Protein AF-A0A960TM93-F1 (afdb_monomer_lite)

pLDDT: mean 87.8, std 10.76, range [59.66, 98.06]

Radius of gyration: 20.16 Å; chains: 1; bounding box: 47×33×45 Å

Sequence (131 aa):
SKAITDYEENDSLRCAVLFAHGKHFTVGLQLDEVREWILQNNKIEYPEGQIDPFKADHLLDRSIQIAKTISENAPLGIRATLENAYTYLEKGESVASQTIQERVIQLMRSEDGSEGTKSFLEKRKANFQGK

Foldseek 3Di:
DVVVVVQVPDLLHQFDDQADPDQDGDPPPDPPVCVVVCVVVVDDDDPPPDDDPRPDDCPVVVSVVVRVVRSLAASLVVVLVVVLVVCCVPPNDVRSVVVSVVSVVVCCVDPQVVQVVVCVVVVHRGDHSND

Secondary structure (DSSP, 8-state):
-HHHHHHHT-TT--------SSS-S---S-SHHHHHHHHHHSS----TT---TTT-TTHHHHHHHHHHHHHTS-HHHHHHHHHHHHHHHHH-HHHHHHHHHHHHHHHHTSHHHHHHHHHHHTTS-------

Structure (mmCIF, N/CA/C/O backbone):
data_AF-A0A960TM93-F1
#
_entry.id   AF-A0A960TM93-F1
#
loop_
_atom_site.group_PDB
_atom_site.id
_atom_site.type_symbol
_atom_site.label_atom_id
_atom_site.label_alt_id
_atom_site.label_comp_id
_atom_site.label_asym_id
_atom_site.label_entity_id
_atom_site.label_seq_id
_atom_site.pdbx_PDB_ins_code
_atom_site.Cartn_x
_atom_site.Cartn_y
_atom_site.Cartn_z
_atom_site.occupancy
_atom_site.B_iso_or_equiv
_atom_site.auth_seq_id
_atom_site.auth_comp_id
_atom_site.auth_asym_id
_atom_site.auth_atom_id
_atom_site.pdbx_PDB_model_num
ATOM 1 N N . SER A 1 1 ? -2.163 15.226 -14.737 1.00 78.00 1 SER A N 1
ATOM 2 C CA . SER A 1 1 ? -2.200 14.195 -13.681 1.00 78.00 1 SER A CA 1
ATOM 3 C C . SER A 1 1 ? -3.534 13.441 -13.604 1.00 78.00 1 SER A C 1
ATOM 5 O O . SER A 1 1 ? -3.803 12.858 -12.564 1.00 78.00 1 SER A O 1
ATOM 7 N N . LYS A 1 2 ? -4.358 13.378 -14.669 1.00 94.12 2 LYS A N 1
ATOM 8 C CA . LYS A 1 2 ? -5.748 12.889 -14.573 1.00 94.12 2 LYS A CA 1
ATOM 9 C C . LYS A 1 2 ? -5.898 11.513 -13.906 1.00 94.12 2 LYS A C 1
ATOM 11 O O . LYS A 1 2 ? -6.693 11.395 -12.994 1.00 94.12 2 LYS A O 1
ATOM 16 N N . ALA A 1 3 ? -5.103 10.514 -14.293 1.00 91.31 3 ALA A N 1
ATOM 17 C CA . ALA A 1 3 ? -5.203 9.171 -13.711 1.00 91.31 3 ALA A CA 1
ATOM 18 C C . ALA A 1 3 ? -4.883 9.121 -12.203 1.00 91.31 3 ALA A C 1
ATOM 20 O O . ALA A 1 3 ? -5.482 8.336 -11.481 1.00 91.31 3 ALA A O 1
ATOM 21 N N . ILE A 1 4 ? -3.956 9.960 -11.729 1.00 92.06 4 ILE A N 1
ATOM 22 C CA . ILE A 1 4 ? -3.625 10.055 -10.299 1.00 92.06 4 ILE A CA 1
ATOM 23 C C . ILE A 1 4 ? -4.741 10.800 -9.568 1.00 92.06 4 ILE A C 1
ATOM 25 O O . ILE A 1 4 ? -5.164 10.358 -8.513 1.00 92.06 4 ILE A O 1
ATOM 29 N N . THR A 1 5 ? -5.268 11.880 -10.149 1.00 95.00 5 THR A N 1
ATOM 30 C CA . THR A 1 5 ? -6.425 12.594 -9.592 1.00 95.00 5 THR A CA 1
ATOM 31 C C . THR A 1 5 ? -7.638 11.669 -9.465 1.00 95.00 5 THR A C 1
ATOM 33 O O . THR A 1 5 ? -8.200 11.564 -8.385 1.00 95.00 5 THR A O 1
ATOM 36 N N . ASP A 1 6 ? -7.972 10.921 -10.521 1.00 95.81 6 ASP A N 1
ATOM 37 C CA . ASP A 1 6 ? -9.074 9.952 -10.507 1.00 95.81 6 ASP A CA 1
ATOM 38 C C . ASP A 1 6 ? -8.851 8.836 -9.461 1.00 95.81 6 ASP A C 1
ATOM 40 O O . ASP A 1 6 ? -9.815 8.292 -8.924 1.00 95.81 6 ASP A O 1
ATOM 44 N N . TYR A 1 7 ? -7.592 8.474 -9.183 1.00 93.19 7 TYR A N 1
ATOM 45 C CA . TYR A 1 7 ? -7.237 7.522 -8.129 1.00 93.19 7 TYR A CA 1
ATOM 46 C C . TYR A 1 7 ? -7.440 8.113 -6.729 1.00 93.19 7 TYR A C 1
ATOM 48 O O . TYR A 1 7 ? -8.111 7.494 -5.908 1.00 93.19 7 TYR A O 1
ATOM 56 N N . GLU A 1 8 ? -6.897 9.304 -6.474 1.00 90.62 8 GLU A N 1
ATOM 57 C CA . GLU A 1 8 ? -6.980 9.988 -5.176 1.00 90.62 8 GLU A CA 1
ATOM 58 C C . GLU A 1 8 ? -8.424 10.359 -4.799 1.00 90.62 8 GLU A C 1
ATOM 60 O O . GLU A 1 8 ? -8.785 10.325 -3.628 1.00 90.62 8 GLU A O 1
ATOM 65 N N . GLU A 1 9 ? -9.271 10.682 -5.781 1.00 92.69 9 GLU A N 1
ATOM 6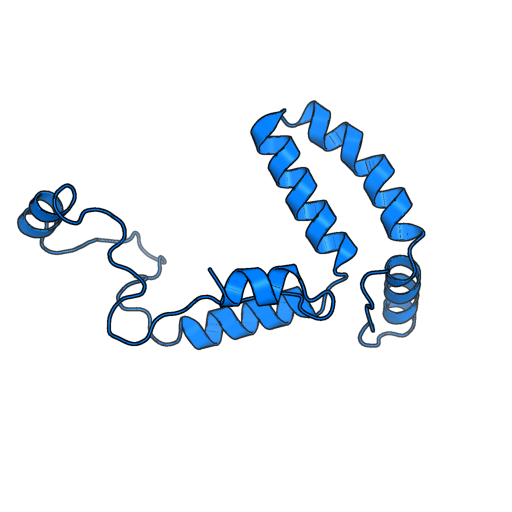6 C CA . GLU A 1 9 ? -10.677 11.049 -5.556 1.00 92.69 9 GLU A CA 1
ATOM 67 C C . GLU A 1 9 ? -11.614 9.836 -5.392 1.00 92.69 9 GLU A C 1
ATOM 69 O O . GLU A 1 9 ? -12.802 10.002 -5.107 1.00 92.69 9 GLU A O 1
ATOM 74 N N . ASN A 1 10 ? -11.115 8.609 -5.575 1.00 91.56 10 ASN A N 1
ATOM 75 C CA . ASN A 1 10 ? -11.929 7.400 -5.528 1.00 91.56 10 ASN A CA 1
ATOM 76 C C . ASN A 1 10 ? -11.578 6.510 -4.328 1.00 91.56 10 ASN A C 1
ATOM 78 O O . ASN A 1 10 ? -10.715 5.636 -4.402 1.00 91.56 10 ASN A O 1
ATOM 82 N N . ASP A 1 11 ? -12.370 6.636 -3.262 1.00 87.25 11 ASP A N 1
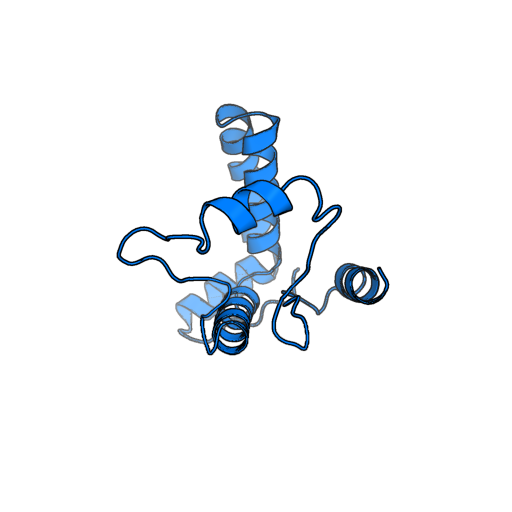ATOM 83 C CA . ASP A 1 11 ? -12.215 5.881 -2.010 1.00 87.25 11 ASP A CA 1
ATOM 84 C C . ASP A 1 11 ? -12.305 4.349 -2.151 1.00 87.25 11 ASP A C 1
ATOM 86 O O . ASP A 1 11 ? -11.925 3.621 -1.226 1.00 87.25 11 ASP A O 1
ATOM 90 N N . SER A 1 12 ? -12.811 3.836 -3.280 1.00 88.44 12 SER A N 1
ATOM 91 C CA . SER A 1 12 ? -12.855 2.391 -3.552 1.00 88.44 12 SER A CA 1
ATOM 92 C C . SER A 1 12 ? -11.525 1.828 -4.066 1.00 88.44 12 SER A C 1
ATOM 94 O O . SER A 1 12 ? -11.303 0.617 -3.994 1.00 88.44 12 SER A O 1
ATOM 96 N N . LEU A 1 13 ? -10.618 2.682 -4.551 1.00 91.62 13 LEU A N 1
ATOM 97 C CA . LEU A 1 13 ? -9.292 2.284 -5.015 1.00 91.62 13 LEU A CA 1
ATOM 98 C C . LEU A 1 13 ? -8.303 2.242 -3.841 1.00 91.62 13 LEU A C 1
ATOM 100 O O . LEU A 1 13 ? -8.380 3.029 -2.901 1.00 91.62 13 LEU A O 1
ATOM 104 N N . ARG A 1 14 ? -7.392 1.260 -3.859 1.00 91.12 14 ARG A N 1
ATOM 105 C CA . ARG A 1 14 ? -6.514 0.945 -2.708 1.00 91.12 14 ARG A CA 1
ATOM 106 C C . ARG A 1 14 ? -5.024 0.958 -3.018 1.00 91.12 14 ARG A C 1
ATOM 108 O O . ARG A 1 14 ? -4.211 1.137 -2.119 1.00 91.12 14 ARG A O 1
ATOM 115 N N . CYS A 1 15 ? -4.666 0.688 -4.265 1.00 94.75 15 CYS A N 1
ATOM 116 C CA . CYS A 1 15 ? -3.292 0.672 -4.736 1.00 94.75 15 CYS A CA 1
ATOM 117 C C . CYS A 1 15 ? -3.308 0.923 -6.245 1.00 94.75 15 CYS A C 1
ATOM 119 O O . CYS A 1 15 ? -4.218 0.459 -6.937 1.00 94.75 15 CYS A O 1
ATOM 121 N N . A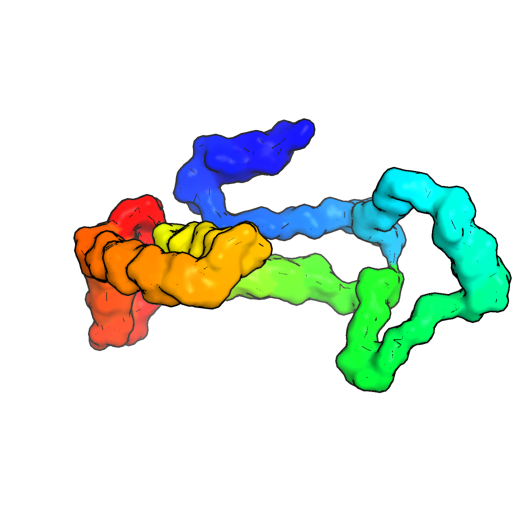LA A 1 16 ? -2.309 1.638 -6.749 1.00 93.69 16 ALA A N 1
ATOM 122 C CA . ALA A 1 16 ? -2.124 1.881 -8.171 1.00 93.69 16 ALA A CA 1
ATOM 123 C C . ALA A 1 16 ? -0.758 1.351 -8.616 1.00 93.69 16 ALA A C 1
ATOM 125 O O . ALA A 1 16 ? 0.229 1.452 -7.889 1.00 93.69 16 ALA A O 1
ATOM 126 N N . VAL A 1 17 ? -0.701 0.812 -9.834 1.00 94.25 17 VAL A N 1
ATOM 127 C CA . VAL A 1 17 ? 0.554 0.462 -10.507 1.00 94.25 17 VAL A CA 1
ATOM 128 C C . VAL A 1 17 ? 0.752 1.443 -11.650 1.00 94.25 17 VAL A C 1
ATOM 130 O O . VAL A 1 17 ? -0.035 1.469 -12.596 1.00 94.25 17 VAL A O 1
ATOM 133 N N . LEU A 1 18 ? 1.810 2.247 -11.567 1.00 91.69 18 LEU A N 1
ATOM 134 C CA . LEU A 1 18 ? 2.258 3.072 -12.681 1.00 91.69 18 LEU A CA 1
ATOM 135 C C . LEU A 1 18 ? 3.251 2.261 -13.515 1.00 91.69 18 LEU A C 1
ATOM 137 O O . LEU A 1 18 ? 4.232 1.745 -12.985 1.00 91.69 18 LEU A O 1
ATOM 141 N N . PHE A 1 19 ? 3.002 2.159 -14.816 1.00 89.50 19 PHE A N 1
ATOM 142 C CA . PHE A 1 19 ? 3.872 1.461 -15.762 1.00 89.50 19 PHE A CA 1
ATOM 143 C C . PHE A 1 19 ? 3.913 2.211 -17.097 1.00 89.50 19 PHE A C 1
ATOM 145 O O . PHE A 1 19 ? 3.112 3.117 -17.331 1.00 89.50 19 PHE A O 1
ATOM 152 N N . ALA A 1 20 ? 4.848 1.834 -17.969 1.00 86.56 20 ALA A N 1
ATOM 153 C CA . ALA A 1 20 ? 4.970 2.404 -19.304 1.00 86.56 20 ALA A CA 1
ATOM 154 C C . ALA A 1 20 ? 4.963 1.314 -20.373 1.00 86.56 20 ALA A C 1
ATOM 156 O O . ALA A 1 20 ? 5.401 0.187 -20.144 1.00 86.56 20 ALA A O 1
ATOM 157 N N . HIS A 1 21 ? 4.495 1.680 -21.562 1.00 84.50 21 HIS A N 1
ATOM 158 C CA . HIS A 1 21 ? 4.638 0.855 -22.752 1.00 84.50 21 HIS A CA 1
ATOM 159 C C . HIS A 1 21 ? 5.962 1.175 -23.447 1.00 84.50 21 HIS A C 1
ATOM 161 O O . HIS A 1 21 ? 6.268 2.338 -23.705 1.00 84.50 21 HIS A O 1
ATOM 167 N N . GLY A 1 22 ? 6.722 0.139 -23.800 1.00 78.81 22 GLY A N 1
ATOM 168 C CA . GLY A 1 22 ? 7.995 0.268 -24.507 1.00 78.81 22 GLY A CA 1
ATOM 169 C C . GLY A 1 22 ? 9.159 -0.330 -23.723 1.00 78.81 22 GLY A C 1
ATOM 170 O O . GLY A 1 22 ? 8.965 -1.084 -22.777 1.00 78.81 22 GLY A O 1
ATOM 171 N N . LYS A 1 23 ? 10.386 -0.011 -24.146 1.00 74.31 23 LYS A N 1
ATOM 172 C CA . LYS A 1 23 ? 11.611 -0.587 -23.564 1.00 74.31 23 LYS A CA 1
ATOM 173 C C . LYS A 1 23 ? 11.967 -0.024 -22.182 1.00 74.31 23 LYS A C 1
ATOM 175 O O . LYS A 1 23 ? 12.788 -0.614 -21.491 1.00 74.31 23 LYS A O 1
ATOM 180 N N . HIS A 1 24 ? 11.404 1.123 -21.800 1.00 76.19 24 HIS A N 1
ATOM 181 C CA . HIS A 1 24 ? 11.802 1.875 -20.608 1.00 76.19 24 HIS A CA 1
ATOM 182 C C . HIS A 1 24 ? 10.580 2.465 -19.892 1.00 76.19 24 HIS A C 1
ATOM 184 O O . HIS A 1 24 ? 9.590 2.798 -20.541 1.00 76.19 24 HIS A O 1
ATOM 190 N N . PHE A 1 25 ? 10.670 2.624 -18.566 1.00 79.12 25 PHE A N 1
ATOM 191 C CA . PHE A 1 25 ? 9.606 3.196 -17.731 1.00 79.12 25 PHE A CA 1
ATOM 192 C C . PHE A 1 25 ? 9.465 4.718 -17.910 1.00 79.12 25 PHE A C 1
ATOM 194 O O . PHE A 1 25 ? 8.401 5.226 -18.247 1.00 79.12 25 PHE A O 1
ATOM 201 N N . THR A 1 26 ? 10.554 5.460 -17.715 1.00 80.31 26 THR A N 1
ATOM 202 C CA . THR A 1 26 ? 10.645 6.895 -18.004 1.00 80.31 26 THR A CA 1
ATOM 203 C C . THR A 1 26 ? 12.108 7.264 -18.228 1.00 80.31 26 THR A C 1
ATOM 205 O O . THR A 1 26 ? 12.999 6.594 -17.711 1.00 80.31 26 THR A O 1
ATOM 208 N N . VAL A 1 27 ? 12.359 8.323 -18.993 1.00 72.44 27 VAL A N 1
ATOM 209 C CA . VAL A 1 27 ? 13.695 8.928 -19.139 1.00 72.44 27 VAL A CA 1
ATOM 210 C C . VAL A 1 27 ? 13.942 10.049 -18.120 1.00 72.44 27 VAL A C 1
ATOM 212 O O . VAL A 1 27 ? 15.020 10.632 -18.107 1.00 72.44 27 VAL A O 1
ATOM 215 N N . GLY A 1 28 ? 12.958 10.345 -17.261 1.00 72.94 28 GLY A N 1
ATOM 216 C CA . GLY A 1 28 ? 13.040 11.413 -16.264 1.00 72.94 28 GLY A CA 1
ATOM 217 C C . GLY A 1 28 ? 13.095 12.817 -16.878 1.00 72.94 28 GLY A C 1
ATOM 218 O O . GLY A 1 28 ? 12.705 13.031 -18.027 1.00 72.94 28 GLY A O 1
ATOM 219 N N . LEU A 1 29 ? 13.565 13.783 -16.086 1.00 65.25 29 LEU A N 1
ATOM 220 C CA . LEU A 1 29 ? 13.919 15.127 -16.538 1.00 65.25 29 LEU A CA 1
ATOM 221 C C . LEU A 1 29 ? 15.453 15.199 -16.633 1.00 65.25 29 LEU A C 1
ATOM 223 O O . LEU A 1 29 ? 16.126 15.122 -15.616 1.00 65.25 29 LEU A O 1
ATOM 227 N N . GLN A 1 30 ? 15.945 15.355 -17.866 1.00 67.00 30 GLN A N 1
ATOM 228 C CA . GLN A 1 30 ? 17.339 15.541 -18.311 1.00 67.00 30 GLN A CA 1
ATOM 229 C C . GLN A 1 30 ? 18.256 14.304 -18.374 1.00 67.00 30 GLN A C 1
ATOM 231 O O . GLN A 1 30 ? 18.896 13.891 -17.416 1.00 67.00 30 GLN A O 1
ATOM 236 N N . LEU A 1 31 ? 18.402 13.785 -19.598 1.00 64.00 31 LEU A N 1
ATOM 237 C CA . LEU A 1 31 ? 19.392 12.769 -19.973 1.00 64.00 31 LEU A CA 1
ATOM 238 C C . LEU A 1 31 ? 20.825 13.322 -20.045 1.00 64.00 31 LEU A C 1
ATOM 240 O O . LEU A 1 31 ? 21.771 1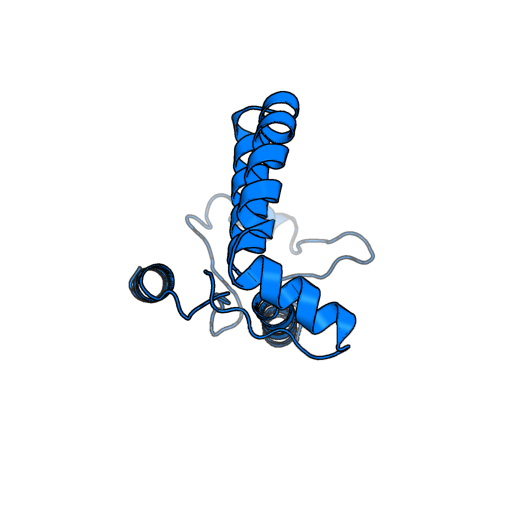2.538 -20.040 1.00 64.00 31 LEU A O 1
ATOM 244 N N . ASP A 1 32 ? 20.996 14.643 -20.126 1.00 67.00 32 ASP A N 1
ATOM 245 C CA . ASP A 1 32 ? 22.290 15.273 -20.404 1.00 67.00 32 ASP A CA 1
ATOM 246 C C . ASP A 1 32 ? 23.312 15.049 -19.278 1.00 67.00 32 ASP A C 1
ATOM 248 O O . ASP A 1 32 ? 24.488 14.829 -19.559 1.00 67.00 32 ASP A O 1
ATOM 252 N N . GLU A 1 33 ? 22.865 15.000 -18.020 1.00 62.53 33 GLU A N 1
ATOM 253 C CA . GLU A 1 33 ? 23.737 14.795 -16.852 1.00 62.53 33 GLU A CA 1
ATOM 254 C C . GLU A 1 33 ? 24.271 13.359 -16.741 1.00 62.53 33 GLU A C 1
ATOM 256 O O . GLU A 1 33 ? 25.371 13.127 -16.241 1.00 62.53 33 GLU A O 1
ATOM 261 N N . VAL A 1 34 ? 23.510 12.379 -17.234 1.00 63.81 34 VAL A N 1
ATOM 262 C CA . VAL A 1 34 ? 23.832 10.946 -17.101 1.00 63.81 34 VAL A CA 1
ATOM 263 C C . VAL A 1 34 ? 24.449 10.375 -18.381 1.00 63.81 34 VAL A C 1
ATOM 265 O O . VAL A 1 34 ? 25.055 9.303 -18.365 1.00 63.81 34 VAL A O 1
ATOM 268 N N . ARG A 1 35 ? 24.318 11.099 -19.500 1.00 71.12 35 ARG A N 1
ATOM 269 C CA . ARG A 1 35 ? 24.775 10.694 -20.834 1.00 71.12 35 ARG A CA 1
ATOM 270 C C . ARG A 1 35 ? 26.262 10.367 -20.870 1.00 71.12 35 ARG A C 1
ATOM 272 O O . ARG A 1 35 ? 26.623 9.301 -21.359 1.00 71.12 35 ARG A O 1
ATOM 279 N N . GLU A 1 36 ? 27.110 11.253 -20.353 1.00 70.88 36 GLU A N 1
ATOM 280 C CA . GLU A 1 36 ? 28.565 11.04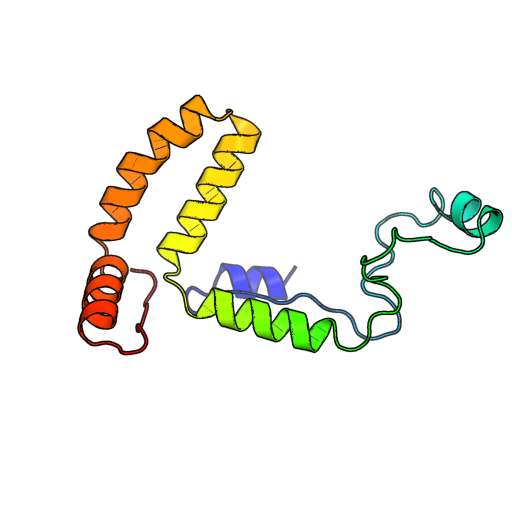4 -20.353 1.00 70.88 36 GLU A CA 1
ATOM 281 C C . GLU A 1 36 ? 28.956 9.810 -19.536 1.00 70.88 36 GLU A C 1
ATOM 283 O O . GLU A 1 36 ? 29.754 8.990 -19.984 1.00 70.88 36 GLU A O 1
ATOM 288 N N . TRP A 1 37 ? 28.323 9.607 -18.378 1.00 66.69 37 TRP A N 1
ATOM 289 C CA . TRP A 1 37 ? 28.582 8.439 -17.540 1.00 66.69 37 TRP A CA 1
ATOM 290 C C . TRP A 1 37 ? 28.155 7.124 -18.219 1.00 66.69 37 TRP A C 1
ATOM 292 O O . TRP A 1 37 ? 28.902 6.144 -18.169 1.00 66.69 37 TRP A O 1
ATOM 302 N N . ILE A 1 38 ? 27.009 7.102 -18.912 1.00 71.25 38 ILE A N 1
ATOM 303 C CA . ILE A 1 38 ? 26.551 5.932 -19.685 1.00 71.25 38 ILE A CA 1
ATOM 304 C C . ILE A 1 38 ? 27.497 5.644 -20.858 1.00 71.25 38 ILE A C 1
ATOM 306 O O . ILE A 1 38 ? 27.861 4.488 -21.074 1.00 71.25 38 ILE A O 1
ATOM 310 N N . LEU A 1 39 ? 27.918 6.676 -21.599 1.00 71.19 39 LEU A N 1
ATOM 311 C CA . LEU A 1 39 ? 28.840 6.535 -22.733 1.00 71.19 39 LEU A CA 1
ATOM 312 C C . LEU A 1 39 ? 30.224 6.031 -22.300 1.00 71.19 39 LEU A C 1
ATOM 314 O O . LEU A 1 39 ? 30.841 5.256 -23.025 1.00 71.19 39 LEU A O 1
ATOM 318 N N . GLN A 1 40 ? 30.698 6.441 -21.121 1.00 71.56 40 GLN A N 1
ATOM 319 C CA . GLN A 1 40 ? 31.998 6.032 -20.584 1.00 71.56 40 GLN A CA 1
ATOM 320 C C . GLN A 1 40 ? 31.994 4.607 -20.019 1.00 71.56 40 GLN A C 1
ATOM 322 O O . GLN A 1 40 ? 32.967 3.880 -20.201 1.00 71.56 40 GLN A O 1
ATOM 327 N N . ASN A 1 41 ? 30.917 4.197 -19.342 1.00 67.94 41 ASN A N 1
ATOM 328 C CA . ASN A 1 41 ? 30.879 2.919 -18.620 1.00 67.94 41 ASN A CA 1
ATOM 329 C C . ASN A 1 41 ? 30.175 1.797 -19.394 1.00 67.94 41 ASN A C 1
ATOM 331 O O . ASN A 1 41 ? 30.266 0.637 -19.004 1.00 67.94 41 ASN A O 1
ATOM 335 N N . ASN A 1 42 ? 29.489 2.123 -20.497 1.00 59.66 42 ASN A N 1
ATOM 336 C CA . ASN A 1 42 ? 28.823 1.212 -21.442 1.00 59.66 42 ASN A CA 1
ATOM 337 C C . ASN A 1 42 ? 27.818 0.207 -20.830 1.00 59.66 42 ASN A C 1
ATOM 339 O O . ASN A 1 42 ? 27.250 -0.618 -21.551 1.00 59.66 42 ASN A O 1
ATOM 343 N N . LYS A 1 43 ? 27.590 0.251 -19.511 1.00 66.62 43 LYS A N 1
ATOM 344 C CA . LYS A 1 43 ? 26.715 -0.640 -18.748 1.00 66.62 43 LYS A CA 1
ATOM 345 C C . LYS A 1 43 ? 26.502 -0.090 -17.332 1.00 66.62 43 LYS A C 1
ATOM 347 O O . LYS A 1 43 ? 27.435 0.405 -16.709 1.00 66.62 43 LYS A O 1
ATOM 352 N N . ILE A 1 44 ? 25.284 -0.234 -16.809 1.00 71.62 44 ILE A N 1
ATOM 353 C CA . ILE A 1 44 ? 25.016 -0.141 -15.369 1.00 71.62 44 ILE A CA 1
ATOM 354 C C . ILE A 1 44 ? 25.220 -1.544 -14.800 1.00 71.62 44 ILE A C 1
ATOM 356 O O . ILE A 1 44 ? 24.539 -2.480 -15.223 1.00 71.62 44 ILE A O 1
ATOM 360 N N . GLU A 1 45 ? 26.183 -1.715 -13.897 1.00 73.56 45 GLU A N 1
ATOM 361 C CA . GLU A 1 45 ? 26.383 -2.986 -13.200 1.00 73.56 45 GLU A CA 1
ATOM 362 C C . GLU A 1 45 ? 25.680 -2.971 -11.848 1.00 73.56 45 GLU A C 1
ATOM 364 O O . GLU A 1 45 ? 25.805 -2.025 -11.071 1.00 73.56 45 GLU A O 1
ATOM 369 N N . TYR A 1 46 ? 24.934 -4.038 -11.585 1.00 77.62 46 TYR A N 1
ATOM 370 C CA . TYR A 1 46 ? 24.237 -4.252 -10.327 1.00 77.62 46 TYR A CA 1
ATOM 371 C C . TYR A 1 46 ? 24.978 -5.333 -9.529 1.00 77.62 46 TYR A C 1
ATOM 373 O O . TYR A 1 46 ? 25.426 -6.314 -10.130 1.00 77.62 46 TYR A O 1
ATOM 381 N N . PRO A 1 47 ? 25.125 -5.176 -8.200 1.00 84.12 47 PRO A N 1
ATOM 382 C CA . PRO A 1 47 ? 25.684 -6.208 -7.335 1.00 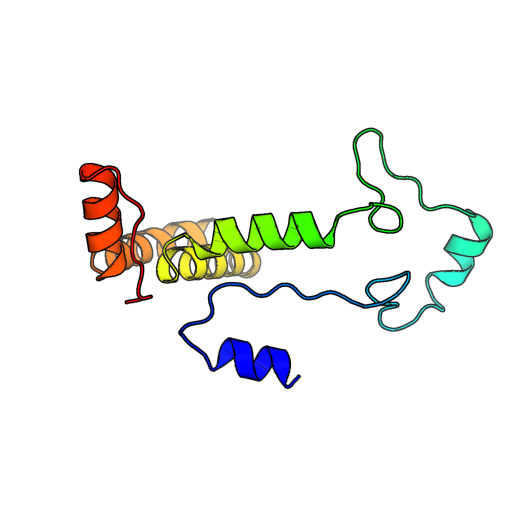84.12 47 PRO A CA 1
ATOM 383 C C . PRO A 1 47 ? 25.003 -7.570 -7.509 1.00 84.12 47 PRO A C 1
ATOM 385 O O . PRO A 1 47 ? 23.828 -7.659 -7.870 1.00 84.12 47 PRO A O 1
ATOM 388 N N . GLU A 1 48 ? 25.735 -8.640 -7.207 1.00 81.12 48 GLU A N 1
ATOM 389 C CA . GLU A 1 48 ? 25.224 -10.008 -7.303 1.00 81.12 48 GLU A CA 1
ATOM 390 C C . GLU A 1 48 ? 23.929 -10.187 -6.486 1.00 81.12 48 GLU A C 1
ATOM 392 O O . GLU A 1 48 ? 23.813 -9.721 -5.352 1.00 81.12 48 GLU A O 1
ATOM 397 N N . GLY A 1 49 ? 22.925 -10.827 -7.095 1.00 80.88 49 GLY A N 1
ATOM 398 C CA . GLY A 1 49 ? 21.592 -11.006 -6.509 1.00 80.88 49 GLY A CA 1
ATOM 399 C C . GLY A 1 49 ? 20.626 -9.829 -6.704 1.00 80.88 49 GLY A C 1
ATOM 400 O O . GLY A 1 49 ? 19.453 -9.958 -6.354 1.00 80.88 49 GLY A O 1
ATOM 401 N N . GLN A 1 50 ? 21.068 -8.707 -7.281 1.00 81.25 50 GLN A N 1
ATOM 402 C CA . GLN A 1 50 ? 20.178 -7.601 -7.636 1.00 81.25 50 GLN A CA 1
ATOM 403 C C . GLN A 1 50 ? 19.588 -7.766 -9.039 1.00 81.25 50 GLN A C 1
ATOM 405 O O . GLN A 1 50 ? 20.199 -8.324 -9.950 1.00 81.25 50 GLN A O 1
ATOM 410 N N . ILE A 1 51 ? 18.368 -7.262 -9.204 1.00 77.31 51 ILE A N 1
ATOM 411 C CA . ILE A 1 51 ? 17.632 -7.289 -10.465 1.00 77.31 51 ILE A CA 1
ATOM 412 C C . ILE A 1 51 ? 17.982 -6.029 -11.260 1.00 77.31 51 ILE A C 1
ATOM 414 O O . ILE A 1 51 ? 17.834 -4.927 -10.740 1.00 77.31 51 ILE A O 1
ATOM 418 N N . ASP A 1 52 ? 18.390 -6.192 -12.522 1.00 74.94 52 ASP A N 1
ATOM 419 C CA . ASP A 1 52 ? 18.515 -5.083 -13.474 1.00 74.94 52 ASP A CA 1
ATOM 420 C C . ASP A 1 52 ? 17.103 -4.578 -13.843 1.00 74.94 52 ASP A C 1
ATOM 422 O O . ASP A 1 52 ? 16.378 -5.268 -14.571 1.00 74.94 52 ASP A O 1
ATOM 426 N N . PRO A 1 53 ? 16.681 -3.389 -13.375 1.00 68.12 53 PRO A N 1
ATOM 427 C CA . PRO A 1 53 ? 15.341 -2.870 -13.624 1.00 68.12 53 PRO A CA 1
ATOM 428 C C . PRO A 1 53 ? 15.095 -2.535 -15.104 1.00 68.12 53 PRO A C 1
ATOM 430 O O . PRO A 1 53 ? 13.946 -2.334 -15.490 1.00 68.12 53 PRO A O 1
ATOM 433 N N . PHE A 1 54 ? 16.138 -2.483 -15.942 1.00 68.81 54 PHE A N 1
ATOM 434 C CA . PHE A 1 54 ? 16.032 -2.229 -17.381 1.00 68.81 54 PHE A CA 1
ATOM 435 C C . PHE A 1 54 ? 15.976 -3.506 -18.229 1.00 68.81 54 PHE A C 1
ATOM 437 O O . PHE A 1 54 ? 15.723 -3.417 -19.431 1.00 68.81 54 PHE A O 1
ATOM 444 N N . LYS A 1 55 ? 16.221 -4.681 -17.635 1.00 66.56 55 LYS A N 1
ATOM 445 C CA . LYS A 1 55 ? 16.222 -5.982 -18.334 1.00 66.56 55 LYS A CA 1
ATOM 446 C C . LYS A 1 55 ? 15.350 -7.047 -17.683 1.00 66.56 55 LYS A C 1
ATOM 448 O O . LYS A 1 55 ? 15.283 -8.162 -18.187 1.00 66.56 55 LYS A O 1
ATOM 453 N N . ALA A 1 56 ? 14.723 -6.738 -16.557 1.00 69.31 56 ALA A N 1
ATOM 454 C CA . ALA A 1 56 ? 13.874 -7.688 -15.873 1.00 69.31 56 ALA A CA 1
ATOM 455 C C . ALA A 1 56 ? 12.564 -7.905 -16.636 1.00 69.31 56 ALA A C 1
ATOM 457 O O . ALA A 1 56 ? 11.706 -7.022 -16.720 1.00 69.31 56 ALA A O 1
ATOM 458 N N . ASP A 1 57 ? 12.404 -9.118 -17.150 1.00 70.06 57 ASP A N 1
ATOM 459 C CA . ASP A 1 57 ? 11.126 -9.602 -17.643 1.00 70.06 57 ASP A CA 1
ATOM 460 C C . ASP A 1 57 ? 10.153 -9.770 -16.459 1.00 70.06 57 ASP A C 1
ATOM 462 O O . ASP A 1 57 ? 10.557 -10.051 -15.330 1.00 70.06 57 ASP A O 1
ATOM 466 N N . HIS A 1 58 ? 8.852 -9.588 -16.702 1.00 81.00 58 HIS A N 1
ATOM 467 C CA . HIS A 1 58 ? 7.775 -9.766 -15.709 1.00 81.00 58 HIS A CA 1
ATOM 468 C C . HIS A 1 58 ? 7.691 -8.741 -14.564 1.00 81.00 58 HIS A C 1
ATOM 470 O O . HIS A 1 58 ? 6.927 -8.959 -13.618 1.00 81.00 58 HIS A O 1
ATOM 476 N N . LEU A 1 59 ? 8.390 -7.597 -14.633 1.00 86.19 59 LEU A N 1
ATOM 477 C CA . LEU A 1 59 ? 8.254 -6.546 -13.610 1.00 86.19 59 LEU A CA 1
ATOM 478 C C . LEU A 1 59 ? 6.798 -6.113 -13.411 1.00 86.19 59 LEU A C 1
ATOM 480 O O . LEU A 1 59 ? 6.351 -6.011 -12.273 1.00 86.19 59 LEU A O 1
ATOM 484 N N . LEU A 1 60 ? 6.039 -5.930 -14.497 1.00 88.56 60 LEU A N 1
ATOM 485 C CA . LEU A 1 60 ? 4.627 -5.555 -14.408 1.00 88.56 60 LEU A CA 1
ATOM 486 C C . LEU A 1 60 ? 3.795 -6.621 -13.682 1.00 88.56 60 LEU A C 1
ATOM 488 O O . LEU A 1 60 ? 3.047 -6.286 -12.765 1.00 88.56 60 LEU A O 1
ATOM 492 N N . ASP A 1 61 ? 3.960 -7.897 -14.039 1.00 90.62 61 ASP A N 1
ATOM 493 C CA . ASP A 1 61 ? 3.244 -9.004 -13.393 1.00 90.62 61 ASP A CA 1
ATOM 494 C C . ASP A 1 61 ? 3.555 -9.049 -11.894 1.00 90.62 61 ASP A C 1
ATOM 496 O O . ASP A 1 61 ? 2.656 -9.178 -11.057 1.00 90.62 61 ASP A O 1
ATOM 500 N N . ARG A 1 62 ? 4.834 -8.883 -11.533 1.00 91.12 62 ARG A N 1
ATOM 501 C CA . ARG A 1 62 ? 5.259 -8.861 -10.135 1.00 91.12 62 ARG A CA 1
ATOM 502 C C . ARG A 1 62 ? 4.711 -7.645 -9.388 1.00 91.12 62 ARG A C 1
ATOM 504 O O . ARG A 1 62 ? 4.241 -7.797 -8.259 1.00 91.12 62 ARG A O 1
ATOM 511 N N . SER A 1 63 ? 4.721 -6.464 -10.001 1.00 92.69 63 SER A N 1
ATOM 512 C CA . SER A 1 63 ? 4.134 -5.247 -9.434 1.00 92.69 63 SER A CA 1
ATOM 513 C C . SER A 1 63 ? 2.634 -5.406 -9.188 1.00 92.69 63 SER A C 1
ATOM 515 O O . SER A 1 63 ? 2.157 -5.030 -8.120 1.00 92.69 63 SER A O 1
ATOM 517 N N . ILE A 1 64 ? 1.897 -6.027 -10.116 1.00 95.00 64 ILE A N 1
ATOM 518 C CA . ILE A 1 64 ? 0.466 -6.321 -9.950 1.00 95.00 64 ILE A CA 1
ATOM 519 C C . ILE A 1 64 ? 0.235 -7.286 -8.782 1.00 95.00 64 ILE A C 1
ATOM 521 O O . ILE A 1 64 ? -0.679 -7.072 -7.987 1.00 95.00 64 ILE A O 1
ATOM 525 N N . GLN A 1 65 ? 1.063 -8.325 -8.630 1.00 95.25 65 GLN A N 1
ATOM 526 C CA . GLN A 1 65 ? 0.960 -9.241 -7.487 1.00 95.25 65 GLN A CA 1
ATOM 527 C C . GLN A 1 65 ? 1.149 -8.511 -6.154 1.00 95.25 65 GLN A C 1
ATOM 529 O O . GLN A 1 65 ? 0.364 -8.716 -5.231 1.00 95.25 65 GLN A O 1
ATOM 534 N N . ILE A 1 66 ? 2.158 -7.641 -6.062 1.00 95.38 66 ILE A N 1
ATOM 535 C CA . ILE A 1 66 ? 2.419 -6.846 -4.856 1.00 95.38 66 ILE A CA 1
ATOM 536 C C . ILE A 1 66 ? 1.249 -5.896 -4.583 1.00 95.38 66 ILE A C 1
ATOM 538 O O . ILE A 1 66 ? 0.747 -5.857 -3.461 1.00 95.38 66 ILE A O 1
ATOM 542 N N . ALA A 1 67 ? 0.768 -5.183 -5.605 1.00 95.81 67 ALA A N 1
ATOM 543 C CA . ALA A 1 67 ? -0.380 -4.290 -5.484 1.00 95.81 67 ALA A CA 1
ATOM 544 C C . ALA A 1 67 ? -1.633 -5.037 -5.009 1.00 95.81 67 ALA A C 1
ATOM 546 O O . ALA A 1 67 ? -2.357 -4.541 -4.146 1.00 95.81 67 ALA A O 1
ATOM 547 N N . LYS A 1 68 ? -1.848 -6.265 -5.500 1.00 95.56 68 LYS A N 1
ATOM 548 C CA . LYS A 1 68 ? -2.931 -7.134 -5.038 1.00 95.56 68 LYS A CA 1
ATOM 549 C C . LYS A 1 68 ? -2.773 -7.465 -3.557 1.00 95.56 68 LYS A C 1
ATOM 551 O O . LYS A 1 68 ? -3.716 -7.247 -2.805 1.00 95.56 68 LYS A O 1
ATOM 556 N N . THR A 1 69 ? -1.595 -7.913 -3.125 1.00 95.50 69 THR A N 1
ATOM 557 C CA . THR A 1 69 ? -1.323 -8.189 -1.706 1.00 95.50 69 THR A CA 1
ATOM 558 C C . THR A 1 69 ? -1.576 -6.962 -0.833 1.00 95.50 69 THR A C 1
ATOM 560 O O . THR A 1 69 ? -2.232 -7.083 0.194 1.00 95.50 69 THR A O 1
ATOM 563 N N . ILE A 1 70 ? -1.119 -5.776 -1.244 1.00 95.31 70 ILE A N 1
ATOM 564 C CA . ILE A 1 70 ? -1.376 -4.525 -0.515 1.00 95.31 70 ILE A CA 1
ATOM 565 C C . ILE A 1 70 ? -2.884 -4.267 -0.435 1.00 95.31 70 ILE A C 1
ATOM 567 O O . ILE A 1 70 ? -3.404 -4.076 0.661 1.00 95.31 70 ILE A O 1
ATOM 571 N N . SER A 1 71 ? -3.596 -4.347 -1.564 1.00 94.50 71 SER A N 1
ATOM 572 C CA . SER A 1 71 ? -5.036 -4.063 -1.652 1.00 94.50 71 SER A CA 1
ATOM 573 C C . SER A 1 71 ? -5.931 -4.988 -0.815 1.00 94.50 71 SER A C 1
ATOM 575 O O . SER A 1 71 ? -7.093 -4.663 -0.592 1.00 94.50 71 SER A O 1
ATOM 577 N N . GLU A 1 72 ? -5.408 -6.127 -0.350 1.00 93.75 72 GLU A N 1
ATOM 578 C CA . GLU A 1 72 ? -6.122 -7.069 0.518 1.00 93.75 72 GLU A CA 1
ATOM 579 C C . GLU A 1 72 ? -6.061 -6.700 2.011 1.00 93.75 72 GLU A C 1
ATOM 581 O O . GLU A 1 72 ? -6.764 -7.319 2.809 1.00 93.75 72 GLU A O 1
ATOM 586 N N . ASN A 1 73 ? -5.256 -5.706 2.402 1.00 94.88 73 ASN A N 1
ATOM 587 C CA . ASN A 1 73 ? -5.141 -5.249 3.791 1.00 94.88 73 ASN A CA 1
ATOM 588 C C . ASN A 1 73 ? -6.103 -4.099 4.114 1.00 94.88 73 ASN A C 1
ATOM 590 O O . ASN A 1 73 ? -6.658 -3.457 3.223 1.00 94.88 73 ASN A O 1
ATOM 594 N N . ALA A 1 74 ? -6.247 -3.809 5.412 1.00 95.44 74 ALA A N 1
ATOM 595 C CA . ALA A 1 74 ? -7.056 -2.704 5.909 1.00 95.44 74 ALA A CA 1
ATOM 596 C C . ALA A 1 74 ? -6.534 -1.356 5.358 1.00 95.44 74 ALA A C 1
ATOM 598 O O . ALA A 1 74 ? -5.415 -0.948 5.691 1.00 95.44 74 ALA A O 1
ATOM 599 N N . PRO A 1 75 ? -7.329 -0.627 4.558 1.00 93.62 75 PRO A N 1
ATOM 600 C CA . PRO A 1 75 ? -6.932 0.629 3.921 1.00 93.62 75 PRO A CA 1
ATOM 601 C C . PRO A 1 75 ? -6.520 1.703 4.925 1.00 93.62 75 PRO A C 1
ATOM 603 O O . PRO A 1 75 ? -5.537 2.413 4.720 1.00 93.62 75 PRO A O 1
ATOM 606 N N . LEU A 1 76 ? -7.256 1.809 6.036 1.00 94.00 76 LEU A N 1
ATOM 607 C CA . LEU A 1 76 ? -6.922 2.739 7.113 1.00 94.00 76 LEU A CA 1
ATOM 608 C C . LEU A 1 76 ? -5.581 2.385 7.770 1.00 94.00 76 LEU A C 1
ATOM 610 O O . LEU A 1 76 ? -4.796 3.284 8.060 1.00 94.00 76 LEU A O 1
ATOM 614 N N . GLY A 1 77 ? -5.285 1.092 7.928 1.00 94.25 77 GLY A N 1
ATOM 615 C CA . GLY A 1 77 ? -4.008 0.618 8.458 1.00 94.25 77 GLY A CA 1
ATOM 616 C C . GLY A 1 77 ? -2.830 0.977 7.553 1.00 94.25 77 GLY A C 1
ATOM 617 O O . GLY A 1 77 ? -1.851 1.542 8.029 1.00 94.25 77 GLY A O 1
ATOM 618 N N . ILE A 1 78 ? -2.950 0.739 6.241 1.00 93.94 78 ILE A N 1
ATOM 619 C CA . ILE A 1 78 ? -1.906 1.105 5.267 1.00 93.94 78 ILE A CA 1
ATOM 620 C C . ILE A 1 78 ? -1.629 2.611 5.297 1.00 93.94 78 ILE A C 1
ATOM 622 O O . ILE A 1 78 ? -0.471 3.021 5.382 1.00 93.94 78 ILE A O 1
ATOM 626 N N . ARG A 1 79 ? -2.683 3.438 5.255 1.00 91.50 79 ARG A N 1
ATOM 627 C CA . ARG A 1 79 ? -2.546 4.901 5.309 1.00 91.50 79 ARG A CA 1
ATOM 628 C C . ARG A 1 79 ? -1.852 5.348 6.590 1.00 91.50 79 ARG A C 1
ATOM 630 O O . ARG A 1 79 ? -0.892 6.106 6.523 1.00 91.50 79 ARG A O 1
ATOM 637 N N . ALA A 1 80 ? -2.265 4.809 7.734 1.00 94.25 80 ALA A N 1
ATOM 638 C CA . ALA A 1 80 ? -1.637 5.098 9.016 1.00 94.25 80 ALA A CA 1
ATOM 639 C C . ALA A 1 80 ? -0.149 4.718 9.056 1.00 94.25 80 ALA A C 1
ATOM 641 O O . ALA A 1 80 ? 0.659 5.469 9.603 1.00 94.25 80 ALA A O 1
ATOM 642 N N . THR A 1 81 ? 0.230 3.581 8.465 1.00 94.38 81 THR A N 1
ATOM 643 C CA . THR A 1 81 ? 1.637 3.178 8.342 1.00 94.38 81 THR A CA 1
ATOM 644 C C . THR A 1 81 ? 2.431 4.164 7.484 1.00 94.38 81 THR A C 1
ATOM 646 O O . THR A 1 81 ? 3.516 4.576 7.890 1.00 94.38 81 THR A O 1
ATOM 649 N N . LEU A 1 82 ? 1.893 4.582 6.333 1.00 93.50 82 LEU A N 1
ATOM 650 C CA . LEU A 1 82 ? 2.545 5.561 5.455 1.00 93.50 82 LEU A CA 1
ATOM 651 C C . LEU A 1 82 ? 2.703 6.927 6.137 1.00 93.50 82 LEU A C 1
ATOM 653 O O . LEU A 1 82 ? 3.795 7.487 6.151 1.00 93.50 82 LEU A O 1
ATOM 657 N N . GLU A 1 83 ? 1.644 7.438 6.763 1.00 93.69 83 GLU A N 1
ATOM 658 C CA . GLU A 1 83 ? 1.669 8.700 7.513 1.00 93.69 83 GLU A CA 1
ATOM 659 C C . GLU A 1 83 ? 2.698 8.679 8.650 1.00 93.69 83 GLU A C 1
ATOM 661 O O . GLU A 1 83 ? 3.392 9.671 8.894 1.00 93.69 83 GLU A O 1
ATOM 666 N N . ASN A 1 84 ? 2.832 7.546 9.343 1.00 95.69 84 ASN A N 1
ATOM 667 C CA . ASN A 1 84 ? 3.826 7.403 10.398 1.00 95.69 84 ASN A CA 1
ATOM 668 C C . ASN A 1 84 ? 5.255 7.351 9.843 1.00 95.69 84 ASN A C 1
ATOM 670 O O . ASN A 1 84 ? 6.141 7.989 10.409 1.00 95.69 84 ASN A O 1
ATOM 674 N N . ALA A 1 85 ? 5.471 6.684 8.704 1.00 96.00 85 ALA A N 1
ATOM 675 C CA . ALA A 1 85 ? 6.756 6.704 8.008 1.00 96.00 85 ALA A CA 1
ATOM 676 C C . ALA A 1 85 ? 7.142 8.128 7.565 1.00 96.00 85 ALA A C 1
ATOM 678 O O . ALA A 1 85 ? 8.285 8.540 7.752 1.00 96.00 85 ALA A O 1
ATOM 679 N N . TYR A 1 86 ? 6.192 8.922 7.059 1.00 95.69 86 TYR A N 1
ATOM 680 C CA . TYR A 1 86 ? 6.444 10.334 6.752 1.00 95.69 86 TYR A CA 1
ATOM 681 C C . TYR A 1 86 ? 6.766 11.151 8.004 1.00 95.69 86 TYR A C 1
ATOM 683 O O . TYR A 1 86 ? 7.720 11.926 8.004 1.00 95.69 86 TYR A O 1
ATOM 691 N N . THR A 1 87 ? 6.033 10.923 9.096 1.00 95.88 87 THR A N 1
ATOM 692 C CA . THR A 1 87 ? 6.311 11.568 10.388 1.00 95.88 87 THR A CA 1
ATOM 693 C C . THR A 1 87 ? 7.721 11.244 10.880 1.00 95.88 87 THR A C 1
ATOM 695 O O . THR A 1 87 ? 8.412 12.135 11.368 1.00 95.88 87 THR A O 1
ATOM 698 N N . TYR A 1 88 ? 8.174 9.997 10.725 1.00 96.88 88 TYR A N 1
ATOM 699 C CA . TYR A 1 88 ? 9.539 9.591 11.060 1.00 96.88 88 TYR A CA 1
ATOM 700 C C . TYR A 1 88 ? 10.576 10.364 10.239 1.00 96.88 88 TYR A C 1
ATOM 702 O O . TYR A 1 88 ? 11.522 10.904 10.808 1.00 96.88 88 TYR A O 1
ATOM 710 N N . LEU A 1 89 ? 10.387 10.451 8.919 1.00 97.00 89 LEU A N 1
ATOM 711 C CA . LEU A 1 89 ? 11.324 11.144 8.031 1.00 97.00 89 LEU A CA 1
ATOM 712 C C . LEU A 1 89 ? 11.402 12.650 8.320 1.00 97.00 89 LEU A C 1
ATOM 714 O O . LEU A 1 89 ? 12.477 13.234 8.222 1.00 97.00 89 LEU A O 1
ATOM 718 N N . GLU A 1 90 ? 10.281 13.276 8.680 1.00 97.19 90 GLU A N 1
ATOM 719 C CA . GLU A 1 90 ? 10.206 14.719 8.923 1.00 97.19 90 GLU A CA 1
ATOM 720 C C . GLU A 1 90 ? 10.627 15.108 10.352 1.00 97.19 90 GLU A C 1
ATOM 722 O O . GLU A 1 90 ? 11.307 16.114 10.551 1.00 97.19 90 GLU A O 1
ATOM 727 N N . LYS A 1 91 ? 10.205 14.334 11.361 1.00 96.94 91 LYS A N 1
ATOM 728 C CA . LYS A 1 91 ? 10.254 14.725 12.786 1.00 96.94 91 LYS A CA 1
ATOM 729 C C . LYS A 1 91 ? 11.045 13.758 13.669 1.00 96.94 91 LYS A C 1
ATOM 731 O O . LYS A 1 91 ? 11.218 14.021 14.859 1.00 96.94 91 LYS A O 1
ATOM 736 N N . GLY A 1 92 ? 11.534 12.657 13.104 1.00 97.06 92 GLY A N 1
ATOM 737 C CA . GLY A 1 92 ? 12.330 11.652 13.798 1.00 97.06 92 GLY A CA 1
ATOM 738 C C . GLY A 1 92 ? 11.518 10.630 14.600 1.00 97.06 92 GLY A C 1
ATOM 739 O O . GLY A 1 92 ? 10.299 10.712 14.769 1.00 97.06 92 GLY A O 1
ATOM 740 N N . GLU A 1 93 ? 12.241 9.641 15.121 1.00 97.06 93 GLU A N 1
ATOM 741 C CA . GLU A 1 93 ? 11.692 8.433 15.747 1.00 97.06 93 GLU A CA 1
ATOM 742 C C . GLU A 1 93 ? 10.821 8.698 16.978 1.00 97.06 93 GLU A C 1
ATOM 744 O O . GLU A 1 93 ? 9.761 8.090 17.127 1.00 97.06 93 GLU A O 1
ATOM 749 N N . SER A 1 94 ? 11.248 9.616 17.851 1.00 96.69 94 SER A N 1
ATOM 750 C CA . SER A 1 94 ? 10.551 9.901 19.113 1.00 96.69 94 SER A CA 1
ATOM 751 C C . SER A 1 94 ? 9.112 10.370 18.868 1.00 96.69 94 SER A C 1
ATOM 753 O O . SER A 1 94 ? 8.170 9.849 19.465 1.00 96.69 94 SER A O 1
ATOM 755 N N . VAL A 1 95 ? 8.918 11.289 17.914 1.00 96.00 95 VAL A N 1
ATOM 756 C CA . VAL A 1 95 ? 7.593 11.823 17.562 1.00 96.00 95 VAL A CA 1
ATOM 757 C C . VAL A 1 95 ? 6.741 10.766 16.856 1.00 96.00 95 VAL A C 1
ATOM 759 O O . VAL A 1 95 ? 5.564 10.593 17.185 1.00 96.00 95 VAL A O 1
ATOM 762 N N . ALA A 1 96 ? 7.323 10.017 15.916 1.00 96.00 96 ALA A N 1
ATOM 763 C CA . ALA A 1 96 ? 6.619 8.937 15.227 1.00 96.00 96 ALA A CA 1
ATOM 764 C C . ALA A 1 96 ? 6.126 7.856 16.210 1.00 96.00 96 ALA A C 1
ATOM 766 O O . ALA A 1 96 ? 4.987 7.399 16.114 1.00 96.00 96 ALA A O 1
ATOM 767 N N . SER A 1 97 ? 6.944 7.509 17.206 1.00 94.94 97 SER A N 1
ATOM 768 C CA . SER A 1 97 ? 6.615 6.499 18.220 1.00 94.94 97 SER A CA 1
ATOM 769 C C . SER A 1 97 ? 5.539 6.958 19.205 1.00 94.94 97 SER A C 1
ATOM 771 O O . SER A 1 97 ? 4.725 6.153 19.649 1.00 94.94 97 SER A O 1
ATOM 773 N N . GLN A 1 98 ? 5.497 8.246 19.550 1.00 92.94 98 GLN A N 1
ATOM 774 C CA . GLN A 1 98 ? 4.451 8.781 20.429 1.00 92.94 98 GLN A CA 1
ATOM 775 C C . GLN A 1 98 ? 3.096 8.848 19.715 1.00 92.94 98 GLN A C 1
ATOM 777 O O . GLN A 1 98 ? 2.069 8.481 20.278 1.00 92.94 98 GLN A O 1
ATOM 782 N N . THR A 1 99 ? 3.095 9.267 18.449 1.00 89.19 99 THR A N 1
ATOM 783 C CA . THR A 1 99 ? 1.858 9.479 17.679 1.00 89.19 99 THR A CA 1
ATOM 784 C C . THR A 1 99 ? 1.209 8.184 17.185 1.00 89.19 99 THR A C 1
ATOM 786 O O . THR A 1 99 ? 0.000 8.161 16.939 1.00 89.19 99 THR A O 1
ATOM 789 N N . ILE A 1 100 ? 1.966 7.085 17.056 1.00 92.88 100 ILE A N 1
ATOM 790 C CA . ILE A 1 100 ? 1.412 5.824 16.543 1.00 92.88 100 ILE A CA 1
ATOM 791 C C . ILE A 1 100 ? 0.440 5.157 17.524 1.00 92.88 100 ILE A C 1
ATOM 793 O O . ILE A 1 100 ? -0.530 4.546 17.080 1.00 92.88 100 ILE A O 1
ATOM 797 N N . GLN A 1 101 ? 0.645 5.283 18.841 1.00 90.25 101 GLN A N 1
ATOM 798 C CA . GLN A 1 101 ? -0.186 4.586 19.833 1.00 90.25 101 GLN A CA 1
ATOM 799 C C . GLN A 1 101 ? -1.654 5.015 19.758 1.00 90.25 101 GLN A C 1
ATOM 801 O O . GLN A 1 101 ? -2.549 4.174 19.662 1.00 90.25 101 GLN A O 1
ATOM 806 N N . GLU A 1 102 ? -1.904 6.325 19.739 1.00 90.75 102 GLU A N 1
ATOM 807 C CA . GLU A 1 102 ? -3.256 6.868 19.597 1.00 90.75 102 GLU A CA 1
ATOM 808 C C . GLU A 1 102 ? -3.883 6.442 18.269 1.00 90.75 102 GLU A C 1
ATOM 810 O O . GLU A 1 102 ? -5.045 6.034 18.233 1.00 90.75 102 GLU A O 1
ATOM 815 N N . ARG A 1 103 ? -3.100 6.452 17.184 1.00 93.12 103 ARG A N 1
ATOM 816 C CA . ARG A 1 103 ? -3.560 6.035 15.856 1.00 93.12 103 ARG A CA 1
ATOM 817 C C . ARG A 1 103 ? -3.968 4.564 15.827 1.00 93.12 103 ARG A C 1
ATOM 819 O O . ARG A 1 103 ? -5.033 4.250 15.306 1.00 93.12 103 ARG A O 1
ATOM 826 N N . VAL A 1 104 ? -3.190 3.674 16.444 1.00 94.38 104 VAL A N 1
ATOM 827 C CA . VAL A 1 104 ? -3.537 2.248 16.571 1.00 94.38 104 VAL A CA 1
ATOM 828 C C . VAL A 1 104 ? -4.852 2.066 17.328 1.00 94.38 104 VAL A C 1
ATOM 830 O O . VAL A 1 104 ? -5.701 1.294 16.888 1.00 94.38 104 VAL A O 1
ATOM 833 N N . ILE A 1 105 ? -5.072 2.807 18.419 1.00 94.38 105 ILE A N 1
ATOM 834 C CA . ILE A 1 105 ? -6.338 2.749 19.166 1.00 94.38 105 ILE A CA 1
ATOM 835 C C . ILE A 1 105 ? -7.520 3.164 18.280 1.00 94.38 105 ILE A C 1
ATOM 837 O O . ILE A 1 105 ? -8.563 2.511 18.322 1.00 94.38 105 ILE A O 1
ATOM 841 N N . GLN A 1 106 ? -7.375 4.219 17.473 1.00 94.56 106 GLN A N 1
ATOM 842 C CA . GLN A 1 106 ? -8.440 4.648 16.559 1.00 94.56 106 GLN A CA 1
ATOM 843 C C . GLN A 1 106 ? -8.715 3.608 15.468 1.00 94.56 106 GLN A C 1
ATOM 845 O O . GLN A 1 106 ? -9.874 3.300 15.207 1.00 94.56 106 GLN A O 1
ATOM 850 N N . LEU A 1 107 ? -7.671 3.009 14.887 1.00 96.06 107 LEU A N 1
ATOM 851 C CA . LEU A 1 107 ? -7.817 1.948 13.885 1.00 96.06 107 LEU A CA 1
ATOM 852 C C . LEU A 1 107 ? -8.557 0.729 14.443 1.00 96.06 107 LEU A C 1
ATOM 854 O O . LEU A 1 107 ? -9.452 0.202 13.795 1.00 96.06 107 LEU A O 1
ATOM 858 N N . MET A 1 108 ? -8.236 0.306 15.667 1.00 95.44 108 MET A N 1
ATOM 859 C CA . MET A 1 108 ? -8.909 -0.834 16.301 1.00 95.44 108 MET A CA 1
ATOM 860 C C . MET A 1 108 ? -10.387 -0.566 16.614 1.00 95.44 108 MET A C 1
ATOM 862 O O . MET A 1 108 ? -11.158 -1.512 16.752 1.00 95.44 108 MET A O 1
ATOM 866 N N . ARG A 1 109 ? -10.788 0.705 16.732 1.00 96.44 109 ARG A N 1
ATOM 867 C CA . ARG A 1 109 ? -12.185 1.120 16.945 1.00 96.44 109 ARG A CA 1
ATOM 868 C C . ARG A 1 109 ? -12.978 1.283 15.646 1.00 96.44 109 ARG A C 1
ATOM 870 O O . ARG A 1 109 ? -14.183 1.504 15.723 1.00 96.44 109 ARG A O 1
ATOM 877 N N . SER A 1 110 ? -12.323 1.204 14.491 1.00 97.31 110 SER A N 1
ATOM 878 C CA . SER A 1 110 ? -12.963 1.364 13.186 1.00 97.31 110 SER A CA 1
ATOM 879 C C . SER A 1 110 ? -13.757 0.112 12.782 1.00 97.31 110 SER A C 1
ATOM 881 O O . SER A 1 110 ? -13.623 -0.963 13.389 1.00 97.31 110 SER A O 1
ATOM 883 N N . GLU A 1 111 ? -14.593 0.237 11.747 1.00 97.44 111 GLU A N 1
ATOM 884 C CA . GLU A 1 111 ? -15.303 -0.913 11.171 1.00 97.44 111 GLU A CA 1
ATOM 885 C C . GLU A 1 111 ? -14.305 -1.957 10.647 1.00 97.44 111 GLU A C 1
ATOM 887 O O . GLU A 1 111 ? -14.441 -3.146 10.936 1.00 97.44 111 GLU A O 1
ATOM 892 N N . ASP A 1 112 ? -13.248 -1.511 9.964 1.00 97.00 112 ASP A N 1
ATOM 893 C CA . ASP A 1 112 ? -12.162 -2.365 9.477 1.00 97.00 112 ASP A CA 1
ATOM 894 C C . ASP A 1 112 ? -11.372 -3.034 10.611 1.00 97.00 112 ASP A C 1
ATOM 896 O O . ASP A 1 112 ? -10.960 -4.186 10.466 1.00 97.00 112 ASP A O 1
ATOM 900 N N . GLY A 1 113 ? -11.175 -2.362 11.750 1.00 97.25 113 GLY A N 1
ATOM 901 C CA . GLY A 1 113 ? -10.549 -2.975 12.928 1.00 97.25 113 GLY A CA 1
ATOM 902 C C . GLY A 1 113 ? -11.383 -4.131 13.492 1.00 97.25 113 GLY A C 1
ATOM 903 O O . GLY A 1 113 ? -10.862 -5.212 13.805 1.00 97.25 113 GLY A O 1
ATOM 904 N N . SER A 1 114 ? -12.701 -3.932 13.547 1.00 97.56 114 SER A N 1
ATOM 905 C CA . SER A 1 114 ? -13.655 -4.959 13.975 1.00 97.56 114 SER A CA 1
ATOM 906 C C . SER A 1 114 ? -13.716 -6.122 12.980 1.00 97.56 114 SER A C 1
ATOM 908 O O . SER A 1 114 ? -13.633 -7.287 13.377 1.00 97.56 114 SER A O 1
ATOM 910 N N . GLU A 1 115 ? -13.802 -5.822 11.682 1.00 97.88 115 GLU A N 1
ATOM 911 C CA . GLU A 1 115 ? -13.812 -6.813 10.606 1.00 97.88 115 GLU A CA 1
ATOM 912 C C . GLU A 1 115 ? -12.510 -7.617 10.562 1.00 97.88 115 GLU A C 1
ATOM 914 O O . GLU A 1 115 ? -12.570 -8.839 10.459 1.00 97.88 115 GLU A O 1
ATOM 919 N N . GLY A 1 116 ? -11.347 -6.976 10.715 1.00 96.69 116 GLY A N 1
ATOM 920 C CA . GLY A 1 116 ? -10.055 -7.664 10.737 1.00 96.69 116 GLY A CA 1
ATOM 921 C C . GLY A 1 116 ? -9.944 -8.659 11.894 1.00 96.69 116 GLY A C 1
ATOM 922 O O . GLY A 1 116 ? -9.504 -9.796 11.706 1.00 96.69 116 GLY A O 1
ATOM 923 N N . THR A 1 117 ? -10.422 -8.270 13.081 1.00 97.12 117 THR A N 1
ATOM 924 C CA . THR A 1 117 ? -10.490 -9.169 14.245 1.00 97.12 117 THR A CA 1
ATOM 925 C C . THR A 1 117 ? -11.432 -10.343 13.973 1.00 97.12 117 THR A C 1
ATOM 927 O O . THR A 1 117 ? -11.079 -11.503 14.198 1.00 97.12 117 THR A O 1
ATOM 930 N N . LYS A 1 118 ? -12.626 -10.059 13.440 1.00 98.00 118 LYS A N 1
ATOM 931 C CA . LYS A 1 118 ? -13.640 -11.070 13.132 1.00 98.00 118 LYS A CA 1
ATOM 932 C C . LYS A 1 118 ? -13.156 -12.065 12.076 1.00 98.00 118 LYS A C 1
ATOM 934 O O . LYS A 1 118 ? -13.228 -13.271 12.296 1.00 98.00 118 LYS A O 1
ATOM 939 N N . SER A 1 119 ? -12.631 -11.584 10.950 1.00 97.88 119 SER A N 1
ATOM 940 C CA . SER A 1 119 ? -12.163 -12.429 9.849 1.00 97.88 119 SER A CA 1
ATOM 941 C C . SER A 1 119 ? -11.001 -13.329 10.264 1.00 97.88 119 SER A C 1
ATOM 943 O O . SER A 1 119 ? -10.921 -14.470 9.811 1.00 97.88 119 SER A O 1
ATOM 945 N N . PHE A 1 120 ? -10.127 -12.835 11.149 1.00 96.94 120 PHE A N 1
ATOM 946 C CA . PHE A 1 120 ? -9.031 -13.616 11.715 1.00 96.94 120 PHE A CA 1
ATOM 947 C C . PHE A 1 120 ? -9.547 -14.790 12.556 1.00 96.94 120 PHE A C 1
ATOM 949 O O . PHE A 1 120 ? -9.139 -15.931 12.329 1.00 96.94 120 PHE A O 1
ATOM 956 N N . LEU A 1 121 ? -10.490 -14.536 13.472 1.00 98.06 121 LEU A N 1
ATOM 957 C CA . LEU A 1 121 ? -11.116 -15.581 14.293 1.00 98.06 121 LEU A CA 1
ATOM 958 C C . LEU A 1 121 ? -11.873 -16.608 13.436 1.00 98.06 121 LEU A C 1
ATOM 960 O O . LEU A 1 121 ? -11.803 -17.808 13.694 1.00 98.06 121 LEU A O 1
ATOM 964 N N . GLU A 1 122 ? -12.554 -16.141 12.390 1.00 98.00 122 GLU A N 1
ATOM 965 C CA . GLU A 1 122 ? -13.333 -16.967 11.460 1.00 98.00 122 GLU A CA 1
ATOM 966 C C . GLU A 1 122 ? -12.476 -17.654 10.375 1.00 98.00 122 GLU A C 1
ATOM 968 O O . GLU A 1 122 ? -13.002 -18.453 9.601 1.00 98.00 122 GLU A O 1
ATOM 973 N N . LYS A 1 123 ? -11.165 -17.371 10.303 1.00 97.25 123 LYS A N 1
ATOM 974 C CA . LYS A 1 123 ? -10.231 -17.870 9.270 1.00 97.25 123 LYS A CA 1
ATOM 975 C C . LYS A 1 123 ? -10.722 -17.647 7.835 1.00 97.25 123 LYS A C 1
ATOM 977 O O . LYS A 1 123 ? -10.545 -18.499 6.962 1.00 97.25 123 LYS A O 1
ATOM 982 N N . ARG A 1 124 ? -11.321 -16.486 7.577 1.00 97.62 124 ARG A N 1
ATOM 983 C CA . ARG A 1 124 ? -11.771 -16.077 6.241 1.00 97.62 124 ARG A CA 1
ATOM 984 C C . ARG A 1 124 ? -11.063 -14.810 5.784 1.00 97.62 124 ARG A C 1
ATOM 986 O O . ARG A 1 124 ? -10.455 -14.095 6.575 1.00 97.62 124 ARG A O 1
ATOM 993 N N . LYS A 1 125 ? -11.189 -14.507 4.493 1.00 95.69 125 LYS A N 1
ATOM 994 C CA . LYS A 1 125 ? -10.730 -13.230 3.946 1.00 95.69 125 LYS A CA 1
ATOM 995 C C . LYS A 1 125 ? -11.550 -12.079 4.547 1.00 95.69 125 LYS A C 1
ATOM 997 O O . LYS A 1 125 ? -12.778 -12.178 4.637 1.00 95.69 125 LYS A O 1
ATOM 1002 N N . ALA A 1 126 ? -10.858 -11.023 4.962 1.00 96.44 126 ALA A N 1
ATOM 1003 C CA . ALA A 1 126 ? -11.470 -9.795 5.450 1.00 96.44 126 ALA A CA 1
ATOM 1004 C C . ALA A 1 126 ? -12.130 -9.013 4.305 1.00 96.44 126 ALA A C 1
ATOM 1006 O O . ALA A 1 126 ? -11.649 -9.036 3.169 1.00 96.44 126 ALA A O 1
ATOM 1007 N N . ASN A 1 127 ? -13.212 -8.303 4.612 1.00 95.38 127 ASN A N 1
ATOM 1008 C CA . ASN A 1 127 ? -13.915 -7.419 3.687 1.00 95.38 127 ASN A CA 1
ATOM 1009 C C . ASN A 1 127 ? -13.809 -5.952 4.130 1.00 95.38 127 ASN A C 1
ATOM 1011 O O . ASN A 1 127 ? -14.782 -5.359 4.598 1.00 95.38 127 ASN A O 1
ATOM 1015 N N . PHE A 1 128 ? -12.622 -5.368 3.979 1.00 96.00 128 PHE A N 1
ATOM 1016 C CA . PHE A 1 128 ? -12.351 -3.999 4.412 1.00 96.00 128 PHE A CA 1
ATOM 1017 C C . PHE A 1 128 ? -13.059 -2.942 3.551 1.00 96.00 128 PHE A C 1
ATOM 1019 O O . PHE A 1 128 ? -12.981 -2.961 2.321 1.00 96.00 128 PHE A O 1
ATOM 1026 N N . GLN A 1 129 ? -13.708 -1.983 4.208 1.00 92.94 129 GLN A N 1
ATOM 1027 C CA . GLN A 1 129 ? -14.462 -0.888 3.593 1.00 92.94 129 GLN A CA 1
ATOM 1028 C C . GLN A 1 129 ? -13.737 0.461 3.689 1.00 92.94 129 GLN A C 1
ATOM 1030 O O . GLN A 1 129 ? -14.099 1.403 2.983 1.00 92.94 129 GLN A O 1
ATOM 1035 N N . GLY A 1 130 ? -12.661 0.558 4.473 1.00 91.19 130 GLY A N 1
ATOM 1036 C CA . GLY A 1 130 ? -11.927 1.805 4.688 1.00 91.19 130 GLY A CA 1
ATOM 1037 C C . GLY A 1 130 ? -12.605 2.728 5.699 1.00 91.19 130 GLY A C 1
ATOM 1038 O O . GLY A 1 130 ? -12.474 3.945 5.557 1.00 91.19 130 GLY A O 1
ATOM 1039 N N . LYS A 1 131 ? -13.340 2.157 6.660 1.00 89.69 131 LYS A N 1
ATOM 1040 C CA . LYS A 1 131 ? -14.148 2.852 7.673 1.00 89.69 131 LYS A CA 1
ATOM 1041 C C . LYS A 1 131 ? -13.868 2.325 9.081 1.00 89.69 131 LYS A C 1
ATOM 1043 O O . LYS A 1 131 ? -13.280 1.227 9.228 1.00 89.69 131 LYS A O 1
#